Protein AF-A0A1W2EZX5-F1 (afdb_monomer)

pLDDT: mean 91.87, std 8.0, range [61.44, 98.25]

Mean predicted aligned error: 3.88 Å

Nearest PDB structures (foldseek):
  3ne7-assembly1_A  TM=5.892E-01  e=1.357E-02  Thermoplasma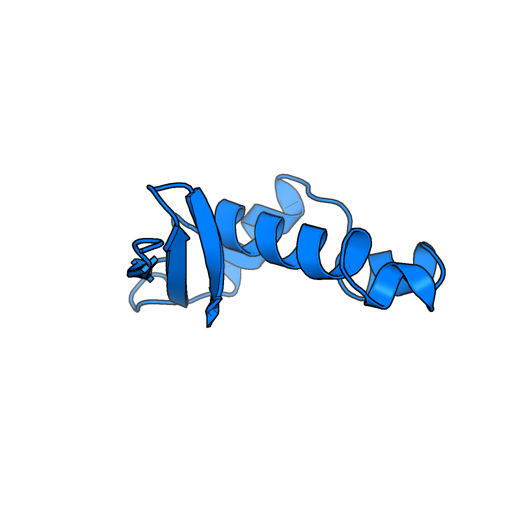 acidophilum
  1tiq-assembly1_A  TM=6.661E-01  e=4.788E-02  Bacillus subtilis
  3fnc-assembly1_B  TM=6.825E-01  e=1.384E-01  Listeria innocua Clip11262
  3i9s-assembly1_B  TM=5.179E-01  e=9.935E-02  Vibrio cholerae

Organism: NCBI:txid1121400

Secondary structure (DSSP, 8-state):
---EEEEEE-GGGHHHHHHHHHHHHHTSGGGGTS-HHHHHHHSPPP-HHHHHHHHHHS-SSS--EEEEEETTEEEEE-

Radius of gyration: 13.56 Å; Cα contacts (8 Å, |Δi|>4): 101; chains: 1; bounding box: 28×34×30 Å

Foldseek 3Di:
DFDKDKDFDALVCLLVQLVLQLCCLCVNPVVVPDDPVVSCVRRNDDDPVVSVVSSVVADRPDGRWIFMDGVNHTNDID

Sequence (78 aa):
MKNIKLKSVDSESADIIVNIHFDAVHKGHASHFYDEDILNDWSPPISEARIADFKRRISKTQPIAMLAYLDEIPIGFQ

Solvent-accessible surface area (backbone atoms only — not comparable to full-atom values): 4606 Å² total; per-residue (Å²): 131,89,61,76,46,78,44,79,34,45,51,87,48,34,58,59,53,53,50,50,52,33,45,50,41,64,71,31,78,53,46,80,78,46,56,70,68,58,42,34,72,77,42,53,80,92,44,74,67,56,36,52,51,52,40,67,75,47,53,86,87,46,71,70,36,37,38,34,22,51,84,84,42,79,76,48,74,89

Structure (mmCIF, N/CA/C/O backbone):
data_AF-A0A1W2EZX5-F1
#
_entry.id   AF-A0A1W2EZX5-F1
#
loop_
_atom_site.group_PDB
_atom_site.id
_atom_site.type_symbol
_atom_site.label_atom_id
_atom_site.label_alt_id
_atom_site.label_comp_id
_atom_site.label_asym_id
_atom_site.label_entity_id
_atom_site.label_seq_id
_atom_site.pdbx_PDB_ins_code
_atom_site.Cartn_x
_atom_site.Cartn_y
_atom_site.Cartn_z
_atom_site.occupancy
_atom_site.B_iso_or_equiv
_atom_site.auth_seq_id
_atom_site.auth_comp_id
_atom_site.auth_asym_id
_atom_site.auth_atom_id
_atom_site.pdbx_PDB_model_num
ATOM 1 N N . MET A 1 1 ? -18.138 -19.486 5.263 1.00 61.44 1 MET A N 1
ATOM 2 C CA . MET A 1 1 ? -18.303 -18.108 4.746 1.00 61.44 1 MET A CA 1
ATOM 3 C C . MET A 1 1 ? -17.092 -17.306 5.178 1.00 61.44 1 MET A C 1
ATOM 5 O O . MET A 1 1 ? -16.748 -17.389 6.348 1.00 61.44 1 MET A O 1
ATOM 9 N N . LYS A 1 2 ? -16.430 -16.595 4.260 1.00 77.31 2 LYS A N 1
ATOM 10 C CA . LYS A 1 2 ? -15.364 -15.646 4.618 1.00 77.31 2 LYS A CA 1
ATOM 11 C C . LYS A 1 2 ? -16.012 -14.415 5.259 1.00 77.31 2 LYS A C 1
ATOM 13 O O . LYS A 1 2 ? -16.963 -13.888 4.686 1.00 77.31 2 LYS A O 1
ATOM 18 N N . ASN A 1 3 ? -15.558 -14.004 6.441 1.00 89.25 3 ASN A N 1
ATOM 19 C CA . ASN A 1 3 ? -16.142 -12.878 7.167 1.00 89.25 3 ASN A CA 1
ATOM 20 C C . ASN A 1 3 ? -15.412 -11.585 6.786 1.00 89.25 3 ASN A C 1
ATOM 22 O O . ASN A 1 3 ? -14.270 -11.383 7.196 1.00 89.25 3 ASN A O 1
ATOM 26 N N . ILE A 1 4 ? -16.058 -10.734 5.983 1.00 93.06 4 ILE A N 1
ATOM 27 C CA . ILE A 1 4 ? -15.506 -9.435 5.583 1.00 93.06 4 ILE A CA 1
ATOM 28 C C . ILE A 1 4 ? -16.113 -8.347 6.467 1.00 93.06 4 ILE A C 1
ATOM 30 O O . ILE A 1 4 ? -17.332 -8.189 6.512 1.00 93.06 4 ILE A O 1
ATOM 34 N N . LYS A 1 5 ? -15.258 -7.579 7.146 1.00 95.00 5 LYS A N 1
ATOM 35 C CA . LYS A 1 5 ? -15.651 -6.408 7.943 1.00 95.00 5 LYS A CA 1
ATOM 36 C C . LYS A 1 5 ? -15.143 -5.136 7.277 1.00 95.00 5 LYS A C 1
ATOM 38 O O . LYS A 1 5 ? -13.996 -5.093 6.846 1.00 95.00 5 LYS A O 1
ATOM 43 N N . LEU A 1 6 ? -15.971 -4.097 7.249 1.00 94.56 6 LEU A N 1
ATOM 44 C CA . LEU A 1 6 ? -15.581 -2.768 6.778 1.00 94.56 6 LEU A CA 1
ATOM 45 C C . LEU A 1 6 ? -15.435 -1.829 7.980 1.00 94.56 6 LEU A C 1
ATOM 47 O O . LEU A 1 6 ? -16.322 -1.789 8.833 1.00 94.56 6 LEU A O 1
ATOM 51 N N . LYS A 1 7 ? -14.326 -1.089 8.060 1.00 93.75 7 LYS A N 1
ATOM 52 C CA . LYS A 1 7 ? -14.059 -0.112 9.130 1.00 93.75 7 LYS A CA 1
ATOM 53 C C . LYS A 1 7 ? -13.646 1.223 8.509 1.00 93.75 7 LYS A C 1
ATOM 55 O O . LYS A 1 7 ? -12.745 1.249 7.675 1.00 93.75 7 LYS A O 1
ATOM 60 N N . SER A 1 8 ? -14.284 2.321 8.912 1.00 92.62 8 SER A N 1
ATOM 61 C CA . SER A 1 8 ? -13.785 3.667 8.602 1.00 92.62 8 SER A CA 1
ATOM 62 C C . SER A 1 8 ? -12.492 3.908 9.369 1.00 92.62 8 SER A C 1
ATOM 64 O O . SER A 1 8 ? -12.429 3.587 10.557 1.00 92.62 8 SER A O 1
ATOM 66 N N . VAL A 1 9 ? -11.485 4.473 8.709 1.00 90.94 9 VAL A N 1
ATOM 67 C CA . VAL A 1 9 ? -10.181 4.734 9.324 1.00 90.94 9 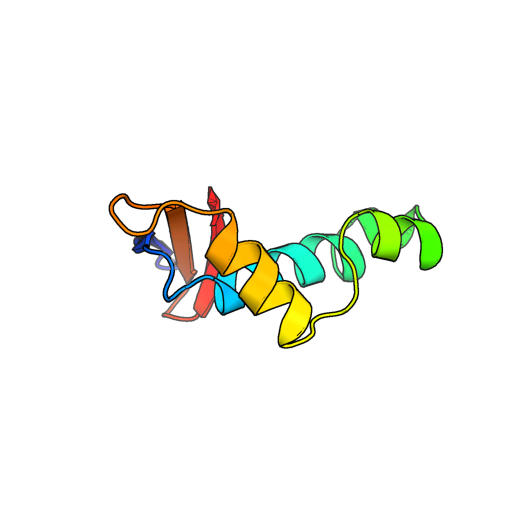VAL A CA 1
ATOM 68 C C . VAL A 1 9 ? -9.731 6.171 9.144 1.00 90.94 9 VAL A C 1
ATOM 70 O O . VAL A 1 9 ? -10.180 6.876 8.240 1.00 90.94 9 VAL A O 1
ATOM 73 N N . ASP A 1 10 ? -8.844 6.596 10.034 1.00 90.75 10 ASP A N 1
ATOM 74 C CA . ASP A 1 10 ? -8.213 7.908 10.031 1.00 90.75 10 ASP A CA 1
ATOM 75 C C . ASP A 1 10 ? -6.745 7.819 9.575 1.00 90.75 10 ASP A C 1
ATOM 77 O O . ASP A 1 10 ? -6.259 6.784 9.109 1.00 90.75 10 ASP A O 1
ATOM 81 N N . SER A 1 11 ? -6.029 8.934 9.718 1.00 88.44 11 SER A N 1
ATOM 82 C CA . SER A 1 11 ? -4.629 9.070 9.318 1.00 88.44 11 SER A CA 1
ATOM 83 C C . SER A 1 11 ? -3.650 8.112 10.008 1.00 88.44 11 SER A C 1
ATOM 85 O O . SER A 1 11 ? -2.526 7.965 9.528 1.00 88.44 11 SER A O 1
ATOM 87 N N . GLU A 1 12 ? -4.033 7.454 11.105 1.00 90.56 12 GLU A N 1
ATOM 88 C CA . GLU A 1 12 ? -3.191 6.450 11.762 1.00 90.56 12 GLU A CA 1
ATOM 89 C C . GLU A 1 12 ? -3.104 5.143 10.968 1.00 90.56 12 GLU A C 1
ATOM 91 O O . GLU A 1 12 ? -2.150 4.403 11.149 1.00 90.56 12 GLU A O 1
ATOM 96 N N . SER A 1 13 ? -4.029 4.889 10.033 1.00 92.56 13 SER A N 1
ATOM 97 C CA . SER A 1 13 ? -3.991 3.715 9.139 1.00 92.56 13 SER A CA 1
ATOM 98 C C . SER A 1 13 ? -3.275 3.974 7.803 1.00 92.56 13 SER A C 1
ATOM 100 O O . SER A 1 13 ? -3.433 3.218 6.841 1.00 92.56 13 SER A O 1
ATOM 102 N N . ALA A 1 14 ? -2.518 5.071 7.712 1.00 92.62 14 ALA A N 1
ATOM 103 C CA . ALA A 1 14 ? -1.807 5.488 6.505 1.00 92.62 14 ALA A CA 1
ATOM 104 C C . ALA A 1 14 ? -0.831 4.421 5.984 1.00 92.62 14 ALA A C 1
ATOM 106 O O . ALA A 1 14 ? -0.745 4.194 4.778 1.00 92.62 14 ALA A O 1
ATOM 107 N N . ASP A 1 15 ? -0.111 3.757 6.884 1.00 95.56 15 ASP A N 1
ATOM 108 C CA . ASP A 1 15 ? 0.815 2.678 6.555 1.00 95.56 15 ASP A CA 1
ATOM 109 C C . ASP A 1 15 ? 0.083 1.495 5.906 1.00 95.56 15 ASP A C 1
ATOM 111 O O . ASP A 1 15 ? 0.519 1.012 4.862 1.00 95.56 15 ASP A O 1
ATOM 115 N N . ILE A 1 16 ? -1.060 1.076 6.454 1.00 95.56 16 ILE A N 1
ATOM 116 C CA . ILE A 1 16 ? -1.856 -0.040 5.926 1.00 95.56 16 ILE A CA 1
ATOM 117 C C . ILE A 1 16 ? -2.311 0.260 4.494 1.00 95.56 16 ILE A C 1
ATOM 119 O O . ILE A 1 16 ? -2.171 -0.583 3.609 1.00 95.56 16 ILE A O 1
ATOM 123 N N . ILE A 1 17 ? -2.811 1.472 4.247 1.00 95.19 17 ILE A N 1
ATOM 124 C CA . ILE A 1 17 ? -3.284 1.896 2.921 1.00 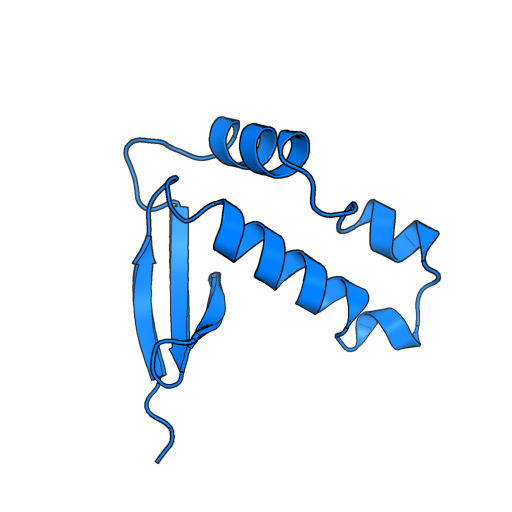95.19 17 ILE A CA 1
ATOM 125 C C . ILE A 1 17 ? -2.133 1.901 1.909 1.00 95.19 17 ILE A C 1
ATOM 127 O O . ILE A 1 17 ? -2.273 1.362 0.810 1.00 95.19 17 ILE A O 1
ATOM 131 N N . VAL A 1 18 ? -0.978 2.460 2.285 1.00 95.69 18 VAL A N 1
ATOM 132 C CA . VAL A 1 18 ? 0.217 2.495 1.427 1.00 95.69 18 VAL A CA 1
ATOM 133 C C . VAL A 1 18 ? 0.707 1.081 1.099 1.00 95.69 18 VAL A C 1
ATOM 135 O O . VAL A 1 18 ? 1.050 0.817 -0.055 1.00 95.69 18 VAL A O 1
ATOM 138 N N . ASN A 1 19 ? 0.695 0.169 2.076 1.00 96.88 19 ASN A N 1
ATOM 139 C CA . ASN A 1 19 ? 1.060 -1.235 1.873 1.00 96.88 19 ASN A CA 1
ATOM 140 C C . ASN A 1 19 ? 0.093 -1.948 0.918 1.00 96.88 19 ASN A C 1
ATOM 142 O O . ASN A 1 19 ? 0.542 -2.566 -0.044 1.00 96.88 19 ASN A O 1
ATOM 146 N N . ILE A 1 20 ? -1.224 -1.822 1.131 1.00 96.44 20 ILE A N 1
ATOM 147 C CA . ILE A 1 20 ? -2.227 -2.433 0.244 1.00 96.44 20 ILE A CA 1
ATOM 148 C C . ILE A 1 20 ? -2.077 -1.901 -1.179 1.00 96.44 20 ILE A C 1
ATOM 150 O O . ILE A 1 20 ? -2.121 -2.675 -2.132 1.00 96.44 20 ILE A O 1
ATOM 154 N N . HIS A 1 21 ? -1.904 -0.588 -1.338 1.00 96.19 21 HIS A N 1
ATOM 155 C CA . HIS A 1 21 ? -1.762 0.013 -2.657 1.00 96.19 21 HIS A CA 1
ATOM 156 C C . HIS A 1 21 ? -0.499 -0.479 -3.374 1.00 96.19 21 HIS A C 1
ATOM 158 O O . HIS A 1 21 ? -0.569 -0.839 -4.548 1.00 96.19 21 HIS A O 1
ATOM 164 N N . PHE A 1 22 ? 0.631 -0.551 -2.664 1.00 97.31 22 PHE A N 1
ATOM 165 C CA . PHE A 1 22 ? 1.871 -1.093 -3.214 1.00 97.31 22 PHE A CA 1
ATOM 166 C C . PHE A 1 22 ? 1.702 -2.540 -3.668 1.00 97.31 22 PHE A C 1
ATOM 168 O O . PHE A 1 22 ? 2.017 -2.856 -4.812 1.00 97.31 22 PHE A O 1
ATOM 175 N N . ASP A 1 23 ? 1.136 -3.398 -2.822 1.00 97.25 23 ASP A N 1
ATOM 176 C CA . ASP A 1 23 ? 0.908 -4.799 -3.168 1.00 97.25 23 ASP A CA 1
ATOM 177 C C . ASP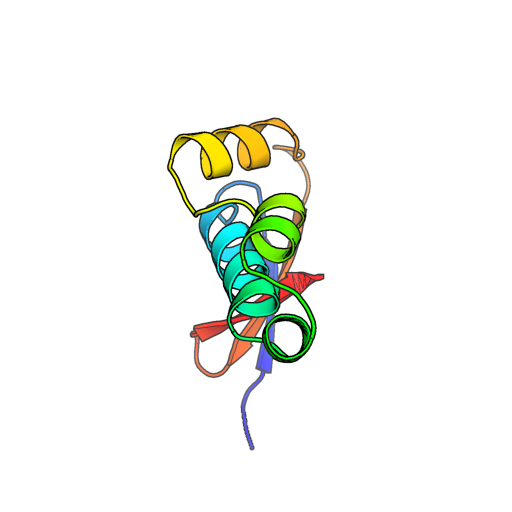 A 1 23 ? -0.069 -4.950 -4.341 1.00 97.25 23 ASP A C 1
ATOM 179 O O . ASP A 1 23 ? 0.158 -5.772 -5.227 1.00 97.25 23 ASP A O 1
ATOM 183 N N . ALA A 1 24 ? -1.115 -4.125 -4.414 1.00 96.38 24 ALA A N 1
ATOM 184 C CA . ALA A 1 24 ? -2.051 -4.141 -5.535 1.00 96.38 24 ALA A CA 1
ATOM 185 C C . ALA A 1 24 ? -1.381 -3.784 -6.875 1.00 96.38 24 ALA A C 1
ATOM 187 O O . ALA A 1 24 ? -1.736 -4.360 -7.903 1.00 96.38 24 ALA A O 1
ATOM 188 N N . VAL A 1 25 ? -0.409 -2.866 -6.871 1.00 97.12 25 VAL A N 1
ATOM 189 C CA . VAL A 1 25 ? 0.339 -2.462 -8.073 1.00 97.12 25 VAL A CA 1
ATOM 190 C C . VAL A 1 25 ? 1.420 -3.486 -8.428 1.00 97.12 25 VAL A C 1
ATOM 192 O O . VAL A 1 25 ? 1.482 -3.941 -9.567 1.00 97.12 25 VAL A O 1
ATOM 195 N N . HIS A 1 26 ? 2.240 -3.887 -7.456 1.00 97.88 26 HIS A N 1
ATOM 196 C CA . HIS A 1 26 ? 3.456 -4.678 -7.686 1.00 97.88 26 HIS A CA 1
ATOM 197 C C . HIS A 1 26 ? 3.238 -6.192 -7.665 1.00 97.88 26 HIS A C 1
ATOM 199 O O . HIS A 1 26 ? 3.996 -6.940 -8.278 1.00 97.88 26 HIS A O 1
ATOM 205 N N . LYS A 1 27 ? 2.205 -6.671 -6.970 1.00 96.25 27 LYS A N 1
ATOM 206 C CA . LYS A 1 27 ? 1.862 -8.104 -6.879 1.00 96.25 27 LYS A CA 1
ATOM 207 C C . LYS A 1 27 ? 0.513 -8.428 -7.521 1.00 96.25 27 LYS A C 1
ATOM 209 O O . LYS A 1 27 ? 0.158 -9.599 -7.636 1.00 96.25 27 LYS A O 1
ATOM 214 N N . GLY A 1 28 ? -0.260 -7.406 -7.883 1.00 95.25 28 GLY A N 1
ATOM 215 C CA . GLY A 1 28 ? -1.522 -7.563 -8.591 1.00 95.25 28 GLY A CA 1
ATOM 216 C C . GLY A 1 28 ? -1.330 -7.734 -10.093 1.00 95.25 28 GLY A C 1
ATOM 217 O O . GLY A 1 28 ? -0.228 -7.879 -10.602 1.00 95.25 28 GLY A O 1
ATOM 218 N N . HIS A 1 29 ? -2.438 -7.686 -10.829 1.00 96.06 29 HIS A N 1
ATOM 219 C CA . HIS A 1 29 ? -2.445 -7.987 -12.260 1.00 96.06 29 HIS A CA 1
ATOM 220 C C . HIS A 1 29 ? -1.558 -7.044 -13.091 1.00 96.06 29 HIS A C 1
ATOM 222 O O . HIS A 1 29 ? -1.031 -7.462 -14.114 1.00 96.06 29 HIS A O 1
A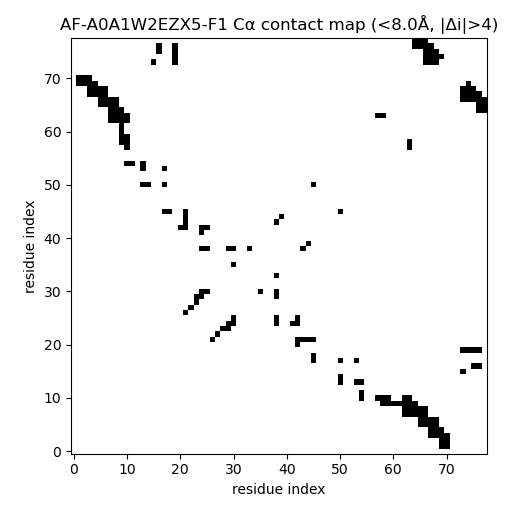TOM 228 N N . ALA A 1 30 ? -1.369 -5.793 -12.651 1.00 95.31 30 ALA A N 1
ATOM 229 C CA . ALA A 1 30 ? -0.547 -4.805 -13.351 1.00 95.31 30 ALA A CA 1
ATOM 230 C C . ALA A 1 30 ? 0.909 -5.262 -13.538 1.00 95.31 30 ALA A C 1
ATOM 232 O O . ALA A 1 30 ? 1.479 -5.021 -14.600 1.00 95.31 30 ALA A O 1
ATOM 233 N N . SER A 1 31 ? 1.485 -5.984 -12.573 1.00 96.94 31 SER A N 1
ATOM 234 C CA . SER A 1 31 ? 2.881 -6.427 -12.656 1.00 96.94 31 SER A CA 1
ATOM 235 C C . SER A 1 31 ? 3.148 -7.466 -13.744 1.00 96.94 31 SER A C 1
ATOM 237 O O . SER A 1 31 ? 4.297 -7.755 -14.056 1.00 96.94 31 SER A O 1
ATOM 239 N N . HIS A 1 32 ? 2.098 -8.010 -14.364 1.00 97.88 32 HIS A N 1
ATOM 240 C CA . HIS A 1 32 ? 2.230 -8.890 -15.521 1.00 97.88 32 HIS A CA 1
ATOM 241 C C . HIS A 1 32 ? 2.374 -8.129 -16.851 1.00 97.88 32 HIS A C 1
ATOM 243 O O . HIS A 1 32 ? 2.692 -8.753 -17.861 1.00 97.88 32 HIS A O 1
ATOM 249 N N . PHE A 1 33 ? 2.097 -6.819 -16.879 1.00 98.00 33 PHE A N 1
ATOM 250 C CA . PHE A 1 33 ? 2.033 -6.022 -18.117 1.00 98.00 33 PHE A CA 1
ATOM 251 C C . PHE A 1 33 ? 2.996 -4.840 -18.153 1.00 98.00 33 PHE A C 1
ATOM 253 O O . PHE A 1 33 ? 3.261 -4.328 -19.238 1.00 98.00 33 PHE A O 1
ATOM 260 N N . TYR A 1 34 ? 3.470 -4.385 -16.996 1.00 98.12 34 TYR A N 1
ATOM 261 C CA . TYR A 1 34 ? 4.285 -3.184 -16.875 1.00 98.12 34 TYR A CA 1
ATOM 262 C C . TYR A 1 34 ? 5.610 -3.499 -16.193 1.00 98.12 34 TYR A C 1
ATOM 264 O O . TYR A 1 34 ? 5.656 -4.294 -15.253 1.00 98.12 34 TYR A O 1
ATOM 272 N N . ASP A 1 35 ? 6.663 -2.843 -16.672 1.00 98.19 35 ASP A N 1
ATOM 273 C CA . ASP A 1 35 ? 8.002 -2.932 -16.103 1.00 98.19 35 ASP A CA 1
ATOM 274 C C . ASP A 1 35 ? 8.079 -2.235 -14.734 1.00 98.19 35 ASP A C 1
ATOM 276 O O . ASP A 1 35 ? 7.228 -1.419 -14.362 1.00 98.19 35 ASP A O 1
ATOM 280 N N . GLU A 1 36 ? 9.106 -2.580 -13.956 1.00 97.44 36 GLU A N 1
ATOM 281 C CA . GLU A 1 36 ? 9.271 -2.127 -12.570 1.00 97.44 36 GLU A CA 1
ATOM 282 C C . GLU A 1 36 ? 9.338 -0.596 -12.435 1.00 97.44 36 GLU A C 1
ATOM 284 O O . GLU A 1 36 ? 8.858 -0.047 -11.444 1.00 97.44 36 GLU A O 1
ATOM 289 N N . ASP A 1 37 ? 9.891 0.109 -13.419 1.00 98.06 37 ASP A N 1
ATOM 290 C CA . ASP A 1 37 ? 9.934 1.573 -13.450 1.00 98.06 37 ASP A CA 1
ATOM 291 C C . ASP A 1 37 ? 8.526 2.182 -13.530 1.00 98.06 37 ASP A C 1
ATOM 293 O O . ASP A 1 37 ? 8.191 3.047 -12.721 1.00 98.06 37 ASP A O 1
ATOM 297 N N . ILE A 1 38 ? 7.663 1.658 -14.404 1.00 98.19 38 ILE A N 1
ATOM 298 C CA . ILE A 1 38 ? 6.259 2.077 -14.516 1.00 98.19 38 ILE A CA 1
ATOM 299 C C . ILE A 1 38 ? 5.495 1.761 -13.222 1.00 98.19 38 ILE A C 1
ATOM 301 O O . ILE A 1 38 ? 4.731 2.591 -12.722 1.00 98.19 38 ILE A O 1
ATOM 305 N N . LEU A 1 39 ? 5.702 0.573 -12.646 1.00 98.25 39 LEU A N 1
ATOM 306 C CA . LEU A 1 39 ? 5.055 0.190 -11.386 1.00 98.25 39 LEU A CA 1
ATOM 307 C C . LEU A 1 39 ? 5.508 1.084 -10.220 1.00 98.25 39 LEU A C 1
ATOM 309 O O . LEU A 1 39 ? 4.695 1.451 -9.367 1.00 98.25 39 LEU A O 1
ATOM 313 N N . ASN A 1 40 ? 6.787 1.4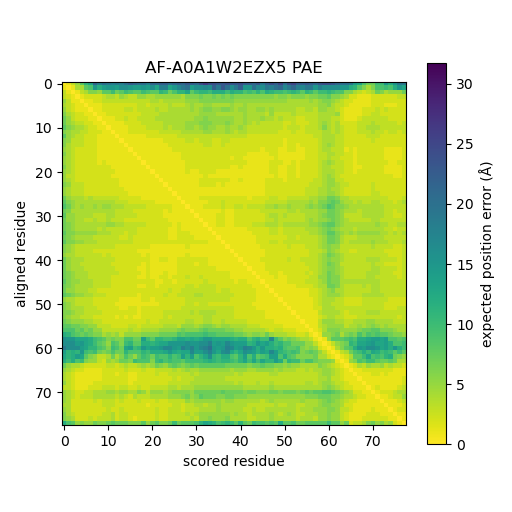65 -10.187 1.00 97.94 40 ASN A N 1
ATOM 314 C CA . ASN A 1 40 ? 7.344 2.385 -9.197 1.00 97.94 40 ASN A CA 1
ATOM 315 C C . ASN A 1 40 ? 6.855 3.824 -9.389 1.00 97.94 40 ASN A C 1
ATOM 317 O O . ASN A 1 40 ? 6.642 4.516 -8.393 1.00 97.94 40 ASN A O 1
ATOM 321 N N . ASP A 1 41 ? 6.613 4.262 -10.624 1.00 97.00 41 ASP A N 1
ATOM 322 C CA . ASP A 1 41 ? 5.990 5.559 -10.900 1.00 97.00 41 ASP A CA 1
ATOM 323 C C . ASP A 1 41 ? 4.553 5.623 -10.364 1.00 97.00 41 ASP A C 1
ATOM 325 O O . ASP A 1 41 ? 4.124 6.646 -9.824 1.00 97.00 41 ASP A O 1
ATOM 329 N N . TRP A 1 42 ? 3.799 4.525 -10.462 1.00 96.44 42 TRP A N 1
ATOM 330 C CA . TRP A 1 42 ? 2.430 4.453 -9.936 1.00 96.44 42 TRP A CA 1
ATOM 331 C C . TRP A 1 42 ? 2.388 4.288 -8.421 1.00 96.44 42 TRP A C 1
ATOM 333 O O . TRP A 1 42 ? 1.579 4.917 -7.739 1.00 96.44 42 TRP A O 1
ATOM 343 N N . SER A 1 43 ? 3.257 3.439 -7.882 1.00 96.75 43 SER A N 1
ATOM 344 C CA . SER A 1 43 ? 3.374 3.199 -6.452 1.00 96.75 43 SER A CA 1
ATOM 345 C C . SER A 1 43 ? 4.844 3.008 -6.076 1.00 96.75 43 SER A C 1
ATOM 347 O O . SER A 1 43 ? 5.332 1.875 -6.108 1.00 96.75 43 SER A O 1
ATOM 349 N N . PRO A 1 44 ? 5.527 4.076 -5.626 1.00 96.62 44 PRO A N 1
ATOM 350 C CA . PRO A 1 44 ? 6.937 4.012 -5.252 1.00 96.62 44 PRO A CA 1
ATOM 351 C C . PRO A 1 44 ? 7.211 2.993 -4.138 1.00 96.62 44 PRO A C 1
ATOM 353 O O . PRO A 1 44 ? 6.298 2.683 -3.367 1.00 96.62 44 PRO A O 1
ATOM 356 N N . PRO A 1 45 ? 8.457 2.527 -3.951 1.00 96.88 45 PRO A N 1
ATOM 357 C CA . PRO A 1 45 ? 8.810 1.653 -2.838 1.00 96.88 45 PRO A CA 1
ATOM 358 C C . PRO A 1 45 ? 8.342 2.189 -1.479 1.00 96.88 45 PRO A C 1
ATOM 360 O O . PRO A 1 45 ? 8.327 3.398 -1.216 1.00 96.88 45 PRO A O 1
ATOM 363 N N . ILE A 1 46 ? 7.927 1.275 -0.603 1.00 96.81 46 ILE A N 1
ATOM 364 C CA . ILE A 1 46 ? 7.444 1.629 0.733 1.00 96.81 46 ILE A CA 1
ATOM 365 C C . ILE A 1 46 ? 8.614 2.169 1.559 1.00 96.81 46 ILE A C 1
ATOM 367 O O . ILE A 1 46 ? 9.651 1.526 1.695 1.00 96.81 46 ILE A O 1
ATOM 371 N N . SER A 1 47 ? 8.436 3.363 2.121 1.00 96.94 47 SER A N 1
ATOM 372 C CA . SER A 1 47 ? 9.399 4.003 3.017 1.00 96.94 47 SER A CA 1
ATOM 373 C C . SER A 1 47 ? 8.677 4.845 4.064 1.00 96.94 47 SER A C 1
ATOM 375 O O . SER A 1 47 ? 7.545 5.289 3.846 1.00 96.94 47 SER A O 1
ATOM 377 N N . GLU A 1 48 ? 9.349 5.123 5.182 1.00 95.94 48 GLU A N 1
ATOM 378 C CA . GLU A 1 48 ? 8.824 6.022 6.219 1.00 95.94 48 GLU A CA 1
ATOM 379 C C . GLU A 1 48 ? 8.478 7.404 5.648 1.00 95.94 48 GLU A C 1
ATOM 381 O O . GLU A 1 48 ? 7.429 7.965 5.962 1.00 95.94 48 GLU A O 1
ATOM 386 N N . ALA A 1 49 ? 9.311 7.923 4.738 1.00 95.69 49 ALA A N 1
ATOM 387 C CA . ALA A 1 49 ? 9.077 9.200 4.069 1.00 95.69 49 ALA A CA 1
ATOM 388 C C . ALA A 1 49 ? 7.795 9.189 3.219 1.00 95.69 49 ALA A C 1
ATOM 390 O O . ALA A 1 49 ? 7.032 10.155 3.252 1.00 95.69 49 ALA A O 1
ATOM 391 N N . ARG A 1 50 ? 7.523 8.090 2.499 1.00 94.19 50 ARG A N 1
ATOM 392 C CA . ARG A 1 50 ? 6.296 7.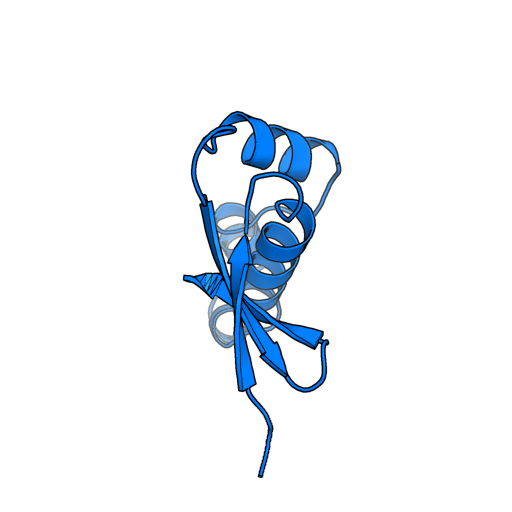919 1.704 1.00 94.19 50 ARG A CA 1
ATOM 393 C C . ARG A 1 50 ? 5.055 7.874 2.593 1.00 94.19 50 ARG A C 1
ATOM 395 O O . ARG A 1 50 ? 4.070 8.547 2.295 1.00 94.19 50 ARG A O 1
ATOM 402 N N . ILE A 1 51 ? 5.106 7.117 3.690 1.00 95.12 51 ILE A N 1
ATOM 403 C CA . ILE A 1 51 ? 3.993 7.019 4.647 1.00 95.12 51 ILE A CA 1
ATOM 404 C C . ILE A 1 51 ? 3.735 8.385 5.292 1.00 95.12 51 ILE A C 1
ATOM 406 O O . ILE A 1 51 ? 2.589 8.826 5.362 1.00 95.12 51 ILE A O 1
ATOM 410 N N . ALA A 1 52 ? 4.789 9.095 5.703 1.00 92.94 52 ALA A N 1
ATOM 411 C CA . ALA A 1 52 ? 4.681 10.432 6.278 1.00 92.94 52 ALA A CA 1
ATOM 412 C C . ALA A 1 52 ? 4.116 11.460 5.281 1.00 92.94 52 ALA A C 1
ATOM 414 O O . ALA A 1 52 ? 3.278 12.281 5.657 1.00 92.94 52 ALA A O 1
ATOM 415 N N . ASP A 1 53 ? 4.536 11.413 4.012 1.00 91.31 53 ASP A N 1
ATOM 416 C CA . ASP A 1 53 ? 3.988 12.273 2.959 1.00 91.31 53 ASP A CA 1
ATOM 417 C C . ASP A 1 53 ? 2.504 11.980 2.703 1.00 91.31 53 ASP A C 1
ATOM 419 O O . ASP A 1 53 ? 1.697 12.910 2.683 1.00 91.31 53 ASP A O 1
ATOM 423 N N . PHE A 1 54 ? 2.117 10.705 2.601 1.00 91.50 54 PHE A N 1
ATOM 424 C CA . PHE A 1 54 ? 0.710 10.320 2.482 1.00 91.50 54 PHE A CA 1
ATOM 425 C C . PHE A 1 54 ? -0.105 10.817 3.687 1.00 91.50 54 PHE A C 1
ATOM 427 O O . PHE A 1 54 ? -1.100 11.523 3.513 1.00 91.50 54 PHE A O 1
ATOM 434 N N . LYS A 1 55 ? 0.380 10.570 4.913 1.00 90.31 55 LYS A N 1
ATOM 435 C CA . LYS A 1 55 ? -0.242 11.025 6.169 1.00 90.31 55 LYS A CA 1
ATOM 436 C C . LYS A 1 55 ? -0.383 12.549 6.259 1.00 90.31 55 LYS A C 1
ATOM 438 O O . LYS A 1 55 ? -1.308 13.046 6.893 1.00 90.31 55 LYS A O 1
ATOM 443 N N . ARG A 1 56 ? 0.514 13.310 5.625 1.00 88.12 56 ARG A N 1
ATOM 444 C CA . ARG A 1 56 ? 0.448 14.778 5.563 1.00 88.12 56 ARG A CA 1
ATOM 445 C C . ARG A 1 56 ? -0.611 15.289 4.583 1.00 88.12 56 ARG A C 1
ATOM 447 O O . ARG A 1 56 ? -1.157 16.363 4.816 1.00 88.12 56 ARG A O 1
ATOM 454 N N . ARG A 1 57 ? -0.865 14.569 3.486 1.00 85.06 57 ARG A N 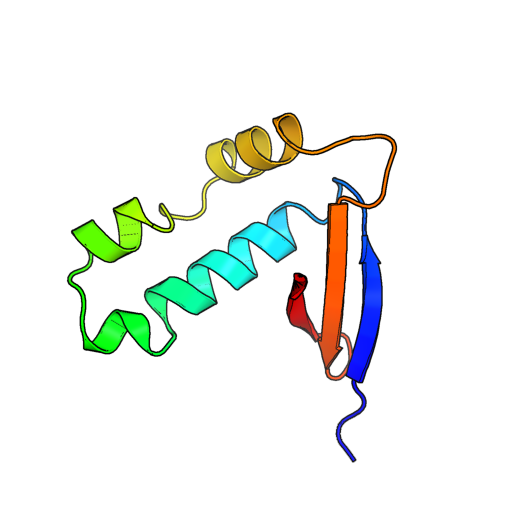1
ATOM 455 C CA . ARG A 1 57 ? -1.804 14.985 2.426 1.00 85.06 57 ARG A CA 1
ATOM 456 C C . ARG A 1 57 ? -3.266 14.710 2.776 1.00 85.06 57 ARG A C 1
ATOM 458 O O . ARG A 1 57 ? -4.152 15.367 2.238 1.00 85.06 57 ARG A O 1
ATOM 465 N N . ILE A 1 58 ? -3.512 13.744 3.650 1.00 85.00 58 ILE A N 1
ATOM 466 C CA . ILE A 1 58 ? -4.855 13.328 4.057 1.00 85.00 58 ILE A CA 1
ATOM 467 C C . ILE A 1 58 ? -5.365 14.128 5.264 1.00 85.00 58 ILE A C 1
ATOM 469 O O . ILE A 1 58 ? -4.592 14.635 6.079 1.00 85.00 58 ILE A O 1
ATOM 473 N N . SER A 1 59 ? -6.690 14.255 5.372 1.00 73.25 59 SER A N 1
ATOM 474 C CA . SER A 1 59 ? -7.332 14.963 6.483 1.00 73.25 59 SER A CA 1
ATOM 475 C C . SER A 1 59 ? -7.028 14.288 7.823 1.00 73.25 59 SER A C 1
ATOM 477 O O . SER A 1 59 ? -7.123 13.070 7.948 1.00 73.25 59 SER A O 1
ATOM 479 N N . LYS A 1 60 ? -6.703 15.085 8.849 1.00 71.19 60 LYS A N 1
ATOM 480 C CA . LYS A 1 60 ? -6.522 14.598 10.231 1.00 71.19 60 LYS A CA 1
ATOM 481 C C . LYS A 1 60 ? -7.820 14.551 11.038 1.00 71.19 60 LYS A C 1
ATOM 483 O O . LYS A 1 60 ? -7.825 14.041 12.150 1.00 71.19 60 LYS A O 1
ATOM 488 N N . THR A 1 61 ? -8.896 15.145 10.527 1.00 64.50 61 THR A N 1
ATOM 489 C CA . THR A 1 61 ? -10.139 15.379 11.283 1.00 64.50 61 THR A CA 1
ATOM 490 C C . THR A 1 61 ? -11.342 14.640 10.708 1.00 64.50 61 THR A C 1
ATOM 492 O O . THR A 1 61 ? -12.431 14.722 11.271 1.00 64.50 61 THR A O 1
ATOM 495 N N . GLN A 1 62 ? -11.169 13.924 9.595 1.00 67.94 62 GLN A N 1
ATOM 496 C CA . GLN A 1 62 ? -12.215 13.142 8.940 1.00 67.94 62 GLN A CA 1
ATOM 497 C C . GLN A 1 62 ? -11.676 11.764 8.543 1.00 67.94 62 GLN A C 1
ATOM 499 O O . GLN A 1 62 ? -10.472 11.648 8.299 1.00 67.94 62 GLN A O 1
ATOM 504 N N . PRO A 1 63 ? -12.541 10.735 8.456 1.00 72.25 63 PRO A N 1
ATOM 505 C CA . PRO A 1 63 ? -12.159 9.450 7.893 1.00 72.25 63 PRO A CA 1
ATOM 506 C C . PRO A 1 63 ? -11.555 9.627 6.501 1.00 72.25 63 PRO A C 1
ATOM 508 O O . PRO A 1 63 ? -12.089 10.364 5.673 1.00 72.25 63 PRO A O 1
ATOM 511 N N . ILE A 1 64 ? -10.435 8.954 6.266 1.00 80.75 64 ILE A N 1
ATOM 512 C CA . ILE A 1 64 ? -9.650 9.080 5.033 1.00 80.75 64 ILE A CA 1
ATOM 513 C C . ILE A 1 64 ? -9.968 7.970 4.029 1.00 80.75 64 ILE A C 1
ATOM 515 O O . ILE A 1 64 ? -9.684 8.132 2.847 1.00 80.75 64 ILE A O 1
ATOM 519 N N . ALA A 1 65 ? -10.504 6.845 4.516 1.00 85.31 65 ALA A N 1
ATOM 520 C CA . ALA A 1 65 ? -10.827 5.655 3.741 1.00 85.31 65 ALA A CA 1
ATOM 521 C C . ALA A 1 65 ? -11.712 4.689 4.549 1.00 85.31 65 ALA A C 1
ATOM 523 O O . ALA A 1 65 ? -11.811 4.765 5.781 1.00 85.31 65 ALA A O 1
ATOM 524 N N . MET A 1 66 ? -12.302 3.728 3.848 1.00 93.19 66 MET A N 1
ATOM 525 C CA . MET A 1 66 ? -12.878 2.505 4.401 1.00 93.19 66 MET A CA 1
ATOM 526 C C . MET A 1 66 ? -11.915 1.343 4.169 1.00 93.19 66 MET A C 1
ATOM 528 O O . MET A 1 66 ? -11.616 1.036 3.022 1.00 93.19 66 MET A O 1
ATOM 532 N N . LEU A 1 67 ? -11.471 0.655 5.224 1.00 95.12 67 LEU A N 1
ATOM 533 C CA . LEU A 1 67 ? -10.666 -0.566 5.109 1.00 95.12 67 LEU A CA 1
ATOM 534 C C . LEU A 1 67 ? -11.535 -1.823 5.182 1.00 95.12 67 LEU A C 1
ATOM 536 O O . LEU A 1 67 ? -12.381 -1.959 6.071 1.00 95.12 67 LEU A O 1
ATOM 540 N N . ALA A 1 68 ? -11.280 -2.762 4.272 1.00 96.12 68 ALA A N 1
ATOM 541 C CA . ALA A 1 68 ? -11.856 -4.100 4.284 1.00 96.12 68 ALA A CA 1
ATOM 542 C C . ALA A 1 68 ? -10.914 -5.087 4.981 1.00 96.12 68 ALA A C 1
ATOM 544 O O . ALA A 1 68 ? -9.734 -5.169 4.643 1.00 96.12 68 ALA A O 1
ATOM 545 N N . TYR A 1 69 ? -11.453 -5.866 5.917 1.00 95.50 69 TYR A N 1
ATOM 546 C CA . TYR A 1 69 ? -10.727 -6.874 6.684 1.00 95.50 69 TYR A CA 1
ATOM 547 C C . TYR A 1 69 ? -11.312 -8.263 6.452 1.00 95.50 69 TYR A C 1
ATOM 549 O O . TYR A 1 69 ? -12.520 -8.447 6.610 1.00 95.50 69 TYR A O 1
ATOM 557 N N . LEU A 1 70 ? -10.456 -9.239 6.157 1.00 94.81 70 LEU A N 1
ATOM 558 C CA . LEU A 1 70 ? -10.772 -10.665 6.178 1.00 94.81 70 LEU A CA 1
ATOM 559 C C . LEU A 1 70 ? -10.095 -11.287 7.398 1.00 94.81 70 LEU A C 1
ATOM 561 O O . LEU A 1 70 ? -8.871 -11.325 7.454 1.00 94.81 70 LEU A O 1
ATOM 565 N N . ASP A 1 71 ? -10.883 -11.744 8.372 1.00 89.94 71 ASP A N 1
ATOM 566 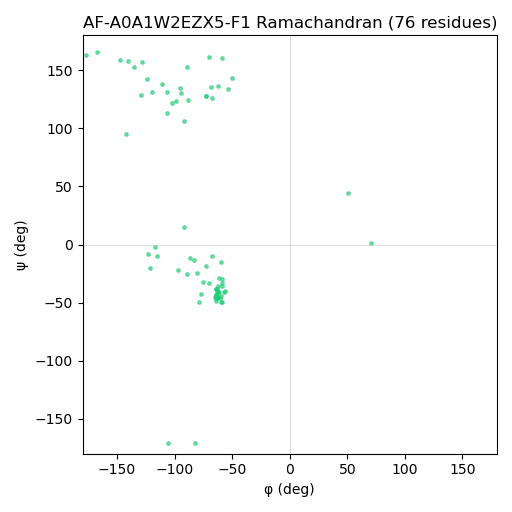C CA . ASP A 1 71 ? -10.365 -12.365 9.602 1.00 89.94 71 ASP A CA 1
ATOM 567 C C . ASP A 1 71 ? -9.274 -11.506 10.296 1.00 89.94 71 ASP A C 1
ATOM 569 O O . ASP A 1 71 ? -8.235 -11.998 10.719 1.00 89.94 71 ASP A O 1
ATOM 573 N N . GLU A 1 72 ? -9.531 -10.191 10.389 1.00 89.25 72 GLU A N 1
ATOM 574 C CA . GLU A 1 72 ? -8.642 -9.129 10.915 1.00 89.25 72 GLU A CA 1
ATOM 575 C C . GLU A 1 72 ? -7.411 -8.770 10.054 1.00 89.25 72 GLU A C 1
ATOM 577 O O . GLU A 1 72 ? -6.679 -7.844 10.401 1.00 89.25 72 GLU A O 1
ATOM 582 N N . ILE A 1 73 ? -7.224 -9.394 8.889 1.00 92.88 73 ILE A N 1
ATOM 583 C CA . ILE A 1 73 ? -6.189 -9.006 7.918 1.00 92.88 73 ILE A CA 1
ATOM 584 C C . ILE A 1 73 ? -6.758 -7.942 6.969 1.00 92.88 73 ILE A C 1
ATOM 586 O O . ILE A 1 73 ? -7.790 -8.199 6.343 1.00 92.88 73 ILE A O 1
ATOM 590 N N . PRO A 1 74 ? -6.129 -6.761 6.827 1.00 94.38 74 PRO A N 1
ATOM 591 C CA . PRO A 1 74 ? -6.590 -5.743 5.892 1.00 94.38 74 PRO A CA 1
ATOM 592 C C . PRO A 1 74 ? -6.277 -6.169 4.446 1.00 94.38 74 PRO A C 1
ATOM 594 O O . PRO A 1 74 ? -5.148 -6.534 4.129 1.00 94.38 74 PRO A O 1
ATOM 597 N N . ILE A 1 75 ? -7.288 -6.151 3.573 1.00 94.19 75 ILE A N 1
ATOM 598 C CA . ILE A 1 75 ? -7.210 -6.693 2.201 1.00 94.19 75 ILE A CA 1
ATOM 599 C C . ILE A 1 75 ? -7.550 -5.678 1.101 1.00 94.19 75 ILE A C 1
ATOM 601 O O . ILE A 1 75 ? -7.408 -5.988 -0.078 1.00 94.19 75 ILE A O 1
ATOM 605 N N . GLY A 1 76 ? -8.035 -4.486 1.454 1.00 93.50 76 GLY A N 1
ATOM 606 C CA . GLY A 1 76 ? -8.479 -3.481 0.486 1.00 93.50 76 GLY A CA 1
ATOM 607 C C . GLY A 1 76 ? -8.918 -2.180 1.151 1.00 93.50 76 GLY A C 1
ATOM 608 O O . GLY A 1 76 ? -9.190 -2.167 2.354 1.00 93.50 76 GLY A O 1
ATOM 609 N N . PHE A 1 77 ? -9.011 -1.105 0.365 1.00 93.06 77 PHE A N 1
ATOM 610 C CA . PHE A 1 77 ? -9.526 0.192 0.807 1.00 93.06 77 PHE A CA 1
ATOM 611 C C . PHE A 1 77 ? -10.395 0.875 -0.265 1.00 93.06 77 PHE A C 1
ATOM 613 O O . PHE A 1 77 ? -10.256 0.560 -1.449 1.00 93.06 77 PHE A O 1
ATOM 620 N N . GLN A 1 78 ? -11.273 1.795 0.155 1.00 83.94 78 GLN A N 1
ATOM 621 C CA . GLN A 1 78 ? -12.064 2.707 -0.690 1.00 83.94 78 GLN A CA 1
ATOM 622 C C . GLN A 1 78 ? -12.029 4.129 -0.133 1.00 83.94 78 GLN A C 1
ATOM 624 O O . GLN A 1 78 ? -12.096 4.259 1.113 1.00 83.94 78 GLN A O 1
#